Protein AF-A0A1E5JVE9-F1 (afdb_monomer_lite)

Sequence (79 aa):
MRQHFFNQYPELKKMVENYTDEEIWRLNRGGHDSQKVYAAYAKAVEHKGSPTVILAKTIKGYGMGAAGEGQNITHQQKK

pLDDT: mean 84.53, std 16.18, range [39.56, 98.25]

Secondary structure (DSSP, 8-state):
-TTTTGGGSHHHHHHTTT--HHHHHT---GGG-HHHHHHHHHHHHH--SS---------TTTT-GGGTTT----GGG--

Organism: NCBI:txid45071

InterPro domains:
  IPR029061 Thiamin diphosphate-binding fold [SSF52518] (2-78)
  IPR051157 Pyruvate Dehydrogenase/Transketolase [PTHR43825] (22-79)

Foldseek 3Di:
DCVVPQVVDPVSNVVCVVPDPVRVVPPAFLLPDPVSVVVQVVVQVVDDDDHDDDDGDHWVCPPVPPNDTNDPDDPVPPD

Radius of gyration: 17.68 Å; chains: 1; bounding box: 44×40×42 Å

Structure (mmCIF, N/CA/C/O backbone):
data_AF-A0A1E5JVE9-F1
#
_entry.id   AF-A0A1E5JVE9-F1
#
loop_
_atom_site.group_PDB
_atom_site.id
_atom_site.type_symbol
_atom_site.label_atom_id
_atom_site.label_alt_id
_atom_site.label_comp_id
_atom_site.label_asym_id
_atom_site.label_entity_id
_atom_site.label_seq_id
_atom_site.pdbx_PDB_ins_code
_atom_site.Cartn_x
_atom_site.Cartn_y
_atom_site.Cartn_z
_atom_site.occupancy
_atom_site.B_iso_or_equiv
_atom_site.auth_seq_id
_atom_site.auth_comp_id
_atom_site.auth_asym_id
_atom_site.auth_atom_id
_atom_site.pdbx_PDB_model_num
ATOM 1 N N . MET A 1 1 ? 12.317 -2.624 -11.883 1.00 83.81 1 MET A N 1
ATOM 2 C CA . MET A 1 1 ? 11.076 -3.282 -11.407 1.00 83.81 1 MET A CA 1
ATOM 3 C C . MET A 1 1 ? 10.777 -4.556 -12.194 1.00 83.81 1 MET A C 1
ATOM 5 O O . MET A 1 1 ? 10.873 -5.624 -11.608 1.00 83.81 1 MET A O 1
ATOM 9 N N . ARG A 1 2 ? 10.502 -4.491 -13.509 1.00 89.88 2 ARG A N 1
ATOM 10 C CA . ARG A 1 2 ? 10.204 -5.686 -14.326 1.00 89.88 2 ARG A CA 1
ATOM 11 C C . ARG A 1 2 ? 11.254 -6.795 -14.202 1.00 89.88 2 ARG A C 1
ATOM 13 O O . ARG A 1 2 ? 10.916 -7.904 -13.820 1.00 89.88 2 ARG A O 1
ATOM 20 N N . GLN A 1 3 ? 12.525 -6.485 -14.459 1.00 87.81 3 GLN A N 1
ATOM 21 C CA . GLN A 1 3 ? 13.597 -7.492 -14.469 1.00 87.81 3 GLN A CA 1
ATOM 22 C C . GLN A 1 3 ? 13.864 -8.116 -13.086 1.00 87.81 3 GLN A C 1
ATOM 24 O O . GLN A 1 3 ? 13.931 -9.333 -12.949 1.00 87.81 3 GLN A O 1
ATOM 29 N N . HIS A 1 4 ? 13.983 -7.285 -12.051 1.00 90.56 4 HIS A N 1
ATOM 30 C CA . HIS A 1 4 ? 14.372 -7.749 -10.714 1.00 90.56 4 HIS A CA 1
ATOM 31 C C . HIS A 1 4 ? 13.217 -8.307 -9.871 1.00 90.56 4 HIS A C 1
ATOM 33 O O . HIS A 1 4 ? 13.480 -8.955 -8.867 1.00 90.56 4 HIS A O 1
ATOM 39 N N . PHE A 1 5 ? 11.957 -8.060 -10.248 1.00 92.25 5 PHE A N 1
ATOM 40 C CA . PHE A 1 5 ? 10.786 -8.541 -9.504 1.00 92.25 5 PHE A CA 1
ATOM 41 C C . PHE A 1 5 ? 9.897 -9.450 -10.359 1.00 92.25 5 PHE A C 1
ATOM 43 O O . PHE A 1 5 ? 9.799 -10.641 -10.089 1.00 92.25 5 PHE A O 1
ATOM 50 N N . PHE A 1 6 ? 9.288 -8.923 -11.426 1.00 92.06 6 PHE A N 1
ATOM 51 C CA . PHE A 1 6 ? 8.308 -9.679 -12.217 1.00 92.06 6 PHE A CA 1
ATOM 52 C C . PHE A 1 6 ? 8.931 -10.786 -13.082 1.00 92.06 6 PHE A C 1
ATOM 54 O O . PHE A 1 6 ? 8.317 -11.827 -13.262 1.00 92.06 6 PHE A O 1
ATOM 61 N N . ASN A 1 7 ? 10.163 -10.622 -13.572 1.00 91.81 7 ASN A N 1
ATOM 62 C CA . ASN A 1 7 ? 10.841 -11.646 -14.379 1.00 91.81 7 ASN A CA 1
ATOM 63 C C . ASN A 1 7 ? 11.474 -12.772 -13.548 1.00 91.81 7 ASN A C 1
ATOM 65 O O . ASN A 1 7 ? 12.066 -13.674 -14.133 1.00 91.81 7 ASN A O 1
ATOM 69 N N . GLN A 1 8 ? 11.379 -12.726 -12.215 1.00 94.81 8 GLN A N 1
ATOM 70 C CA . GLN A 1 8 ? 11.935 -13.777 -11.357 1.00 94.81 8 GLN A CA 1
ATOM 71 C C . GLN A 1 8 ? 11.168 -15.098 -11.499 1.00 94.81 8 GLN A C 1
ATOM 73 O O . GLN A 1 8 ? 11.755 -16.159 -11.314 1.00 94.81 8 GLN A O 1
ATOM 78 N N . TYR A 1 9 ? 9.887 -15.031 -11.881 1.00 95.06 9 TYR A N 1
ATOM 79 C CA . TYR A 1 9 ? 9.028 -16.199 -12.046 1.00 95.06 9 TYR A CA 1
ATOM 80 C C . TYR A 1 9 ? 8.164 -16.087 -13.317 1.00 95.06 9 TYR A C 1
ATOM 82 O O . TYR A 1 9 ? 7.649 -14.997 -13.600 1.00 95.06 9 TYR A O 1
ATOM 90 N N . PRO A 1 10 ? 7.980 -17.173 -14.097 1.00 94.19 10 PRO A N 1
ATOM 91 C CA . PRO A 1 10 ? 7.197 -17.150 -15.337 1.00 94.19 10 PRO A CA 1
ATOM 92 C C . PRO A 1 10 ? 5.761 -16.641 -15.161 1.00 94.19 10 PRO A C 1
ATOM 94 O O . PRO A 1 10 ? 5.256 -15.904 -16.007 1.00 94.19 10 PRO A O 1
ATOM 97 N N . GLU A 1 11 ? 5.114 -16.988 -14.051 1.00 95.06 11 GLU A N 1
ATOM 98 C CA . GLU A 1 11 ? 3.755 -16.571 -13.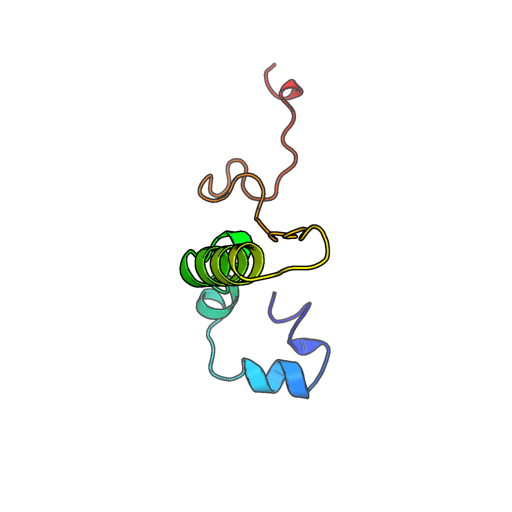722 1.00 95.06 11 GLU A CA 1
ATOM 99 C C . GLU A 1 11 ? 3.651 -15.061 -13.483 1.00 95.06 11 GLU A C 1
ATOM 101 O O . GLU A 1 11 ? 2.740 -14.419 -14.006 1.00 95.06 11 GLU A O 1
ATOM 106 N N . LEU A 1 12 ? 4.616 -14.465 -12.775 1.00 93.25 12 LEU A N 1
ATOM 107 C CA . LEU A 1 12 ? 4.646 -13.022 -12.526 1.00 93.25 12 LEU A CA 1
ATOM 108 C C . LEU A 1 12 ? 4.981 -12.247 -13.799 1.00 93.25 12 LEU A C 1
ATOM 110 O O . LEU A 1 12 ? 4.416 -11.180 -14.037 1.00 93.25 12 LEU A O 1
ATOM 114 N N . LYS A 1 13 ? 5.859 -12.798 -14.643 1.00 93.12 13 LYS A N 1
ATOM 115 C CA . LYS A 1 13 ? 6.177 -12.219 -15.950 1.00 93.12 13 LYS A CA 1
ATOM 116 C C . LYS A 1 13 ? 4.929 -12.149 -16.827 1.00 93.12 13 LYS A C 1
ATOM 118 O O . LYS A 1 13 ? 4.691 -11.114 -17.446 1.00 93.12 13 LYS A O 1
ATOM 123 N N . LYS A 1 14 ? 4.121 -13.214 -16.834 1.00 94.75 14 LYS A N 1
ATOM 124 C CA . LYS A 1 14 ? 2.864 -13.279 -17.589 1.00 94.75 14 LYS A CA 1
ATOM 125 C C . LYS A 1 14 ? 1.847 -12.233 -17.121 1.00 94.75 14 LYS A C 1
ATOM 127 O O . LYS A 1 14 ? 1.179 -11.626 -17.946 1.00 94.75 14 LYS A O 1
ATOM 132 N N . MET A 1 15 ? 1.768 -11.953 -15.817 1.00 93.81 15 MET A N 1
ATOM 133 C CA . MET A 1 15 ? 0.837 -10.947 -15.272 1.00 93.81 15 MET A CA 1
ATOM 134 C C . MET A 1 15 ? 1.067 -9.527 -15.806 1.00 93.81 15 MET A C 1
ATOM 136 O O . MET A 1 15 ? 0.134 -8.732 -15.827 1.00 93.81 15 MET A O 1
ATOM 140 N N . VAL A 1 16 ? 2.293 -9.199 -16.221 1.00 93.56 16 VAL A N 1
ATOM 141 C CA . VAL A 1 16 ? 2.662 -7.854 -16.693 1.00 93.56 16 VAL A CA 1
ATOM 142 C C . VAL A 1 16 ? 3.129 -7.845 -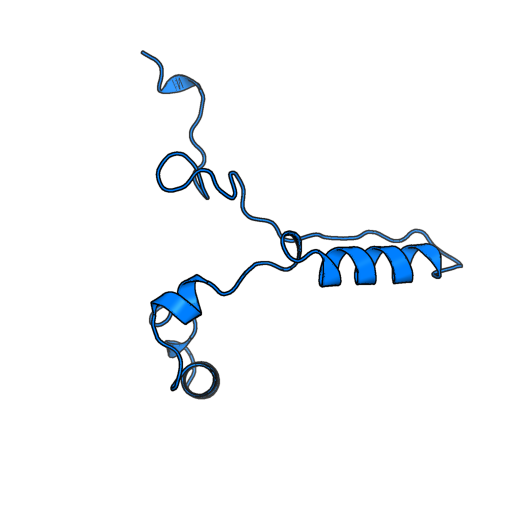18.150 1.00 93.56 16 VAL A C 1
ATOM 144 O O . VAL A 1 16 ? 3.761 -6.884 -18.591 1.00 93.56 16 VAL A O 1
ATOM 147 N N . GLU A 1 17 ? 2.848 -8.911 -18.906 1.00 93.12 17 GLU A N 1
ATOM 148 C CA . GLU A 1 17 ? 3.336 -9.074 -20.282 1.00 93.12 17 GLU A CA 1
ATOM 149 C C . GLU A 1 17 ? 2.836 -7.966 -21.218 1.00 93.12 17 GLU A C 1
ATOM 151 O O . GLU A 1 17 ? 3.590 -7.495 -22.063 1.00 93.12 17 GLU A O 1
ATOM 156 N N . ASN A 1 18 ? 1.611 -7.486 -20.984 1.00 94.44 18 ASN A N 1
ATOM 157 C CA . ASN A 1 18 ? 0.963 -6.435 -21.772 1.00 94.44 18 ASN A CA 1
ATOM 158 C C . ASN A 1 18 ? 1.165 -5.022 -21.204 1.00 94.44 18 ASN A C 1
ATOM 160 O O . ASN A 1 18 ? 0.591 -4.071 -21.721 1.00 94.44 18 ASN A O 1
ATOM 164 N N . TYR A 1 19 ? 1.941 -4.878 -20.128 1.00 93.81 19 TYR A N 1
ATOM 165 C CA . TYR A 1 19 ? 2.198 -3.588 -19.491 1.00 93.81 19 TYR A CA 1
ATOM 166 C C . TYR A 1 19 ? 3.494 -3.013 -20.052 1.00 93.81 19 TYR A C 1
ATOM 168 O O . TYR A 1 19 ? 4.471 -3.741 -20.223 1.00 93.81 19 TYR A O 1
ATOM 176 N N . THR A 1 20 ? 3.555 -1.706 -20.257 1.00 93.69 20 THR A N 1
ATOM 177 C CA . THR A 1 20 ? 4.794 -0.951 -20.473 1.00 93.69 20 THR A CA 1
ATOM 178 C C . THR A 1 20 ? 5.579 -0.805 -19.165 1.00 93.69 20 THR A C 1
ATOM 180 O O . THR A 1 20 ? 5.057 -1.002 -18.065 1.00 93.69 20 THR A O 1
ATOM 183 N N . ASP A 1 21 ? 6.869 -0.471 -19.249 1.00 89.00 21 ASP A N 1
ATOM 184 C CA . ASP A 1 21 ? 7.685 -0.238 -18.046 1.00 89.00 21 ASP A CA 1
ATOM 185 C C . ASP A 1 21 ? 7.196 0.956 -17.222 1.00 89.00 21 ASP A C 1
ATOM 187 O O . ASP A 1 21 ? 7.295 0.932 -15.993 1.00 89.00 21 ASP A O 1
ATOM 191 N N . GLU A 1 22 ? 6.615 1.962 -17.876 1.00 87.94 22 GLU A N 1
ATOM 192 C CA . GLU A 1 22 ? 6.012 3.105 -17.200 1.00 87.94 22 GLU A CA 1
ATOM 193 C C . GLU A 1 22 ? 4.750 2.702 -16.425 1.00 87.94 22 GLU A C 1
ATOM 195 O O . GLU A 1 22 ? 4.587 3.094 -15.271 1.00 87.94 22 GLU A O 1
ATOM 200 N N . GLU A 1 23 ? 3.885 1.864 -17.000 1.00 88.94 23 GLU A N 1
ATOM 201 C CA . GLU A 1 23 ? 2.711 1.340 -16.291 1.00 88.94 23 GLU A CA 1
ATOM 202 C C . GLU A 1 23 ? 3.107 0.483 -15.087 1.00 88.94 23 GLU A C 1
ATOM 204 O O . GLU A 1 23 ? 2.512 0.613 -14.016 1.00 88.94 23 GLU A O 1
ATOM 209 N N . ILE A 1 24 ? 4.157 -0.337 -15.216 1.00 89.50 24 ILE A N 1
ATOM 210 C CA . ILE A 1 24 ? 4.721 -1.075 -14.077 1.00 89.50 24 ILE A CA 1
ATOM 211 C C . ILE A 1 24 ? 5.257 -0.115 -13.011 1.00 89.50 24 ILE A C 1
ATOM 213 O O . ILE A 1 24 ? 5.108 -0.376 -11.816 1.00 89.50 24 ILE A O 1
ATOM 217 N N . TRP A 1 25 ? 5.896 0.983 -13.414 1.00 84.31 25 TRP A N 1
ATOM 218 C CA . TRP A 1 25 ? 6.416 1.982 -12.482 1.00 84.31 25 TRP A CA 1
ATOM 219 C C . TRP A 1 25 ? 5.302 2.729 -11.740 1.00 84.31 25 TRP A C 1
ATOM 221 O O . TRP A 1 25 ? 5.450 3.046 -10.562 1.00 84.31 25 TRP A O 1
ATOM 231 N N . ARG A 1 26 ? 4.159 2.947 -12.399 1.00 85.69 26 ARG A N 1
ATOM 232 C CA . ARG A 1 26 ? 2.967 3.592 -11.829 1.00 85.69 26 ARG A CA 1
ATOM 233 C C . ARG A 1 26 ? 2.176 2.702 -10.863 1.00 85.69 26 ARG A C 1
ATOM 235 O O . ARG A 1 26 ? 1.225 3.189 -10.250 1.00 85.69 26 ARG A O 1
ATOM 242 N N . LEU A 1 27 ? 2.541 1.426 -10.691 1.00 86.44 27 LEU A N 1
ATOM 243 C CA . LEU A 1 27 ? 1.909 0.544 -9.705 1.00 86.44 27 LEU A CA 1
ATOM 244 C C . LEU A 1 27 ? 2.086 1.110 -8.287 1.00 86.44 27 LEU A C 1
ATOM 246 O O . LEU A 1 27 ? 3.157 1.035 -7.682 1.00 86.44 27 LEU A O 1
ATOM 250 N N . ASN A 1 28 ? 1.005 1.681 -7.756 1.00 80.19 28 ASN A N 1
ATOM 251 C CA . ASN A 1 28 ? 1.039 2.439 -6.512 1.00 80.19 28 ASN A CA 1
ATOM 252 C C . ASN A 1 28 ? 0.965 1.539 -5.263 1.00 80.19 28 ASN A C 1
ATOM 254 O O . ASN A 1 28 ? 0.515 0.388 -5.302 1.00 80.19 28 ASN A O 1
ATOM 258 N N . ARG A 1 29 ? 1.396 2.066 -4.112 1.00 87.81 29 ARG A N 1
ATOM 259 C CA . ARG A 1 29 ? 1.324 1.364 -2.822 1.00 87.81 29 ARG A CA 1
ATOM 260 C C . ARG A 1 29 ? -0.032 1.584 -2.158 1.00 87.81 29 ARG A C 1
ATOM 262 O O . ARG A 1 29 ? -0.612 2.657 -2.255 1.00 87.81 29 ARG A O 1
ATOM 269 N N . GLY A 1 30 ? -0.507 0.582 -1.417 1.00 88.94 30 GLY A N 1
ATOM 270 C CA . GLY A 1 30 ? -1.836 0.624 -0.798 1.00 88.94 30 GLY A CA 1
ATOM 271 C C . GLY A 1 30 ? -2.057 1.774 0.190 1.00 88.94 30 GLY A C 1
ATOM 272 O O . GLY A 1 30 ? -3.185 2.222 0.328 1.00 88.94 30 GLY A O 1
ATOM 273 N N . GLY A 1 31 ? -1.005 2.286 0.837 1.00 90.62 31 GLY A N 1
ATOM 274 C CA . GLY A 1 31 ? -1.110 3.454 1.719 1.00 90.62 31 GLY A CA 1
ATOM 275 C C . GLY A 1 31 ? -1.303 4.791 0.991 1.00 90.62 31 GLY A C 1
ATOM 276 O O . GLY A 1 31 ? -1.622 5.773 1.646 1.00 90.62 31 GLY A O 1
ATOM 277 N N . HIS A 1 32 ? -1.127 4.828 -0.335 1.00 90.62 32 HIS A N 1
ATOM 278 C CA . HIS A 1 32 ? -1.323 6.013 -1.186 1.00 90.62 32 HIS A CA 1
ATOM 279 C C . HIS A 1 32 ? -2.587 5.927 -2.051 1.00 90.62 32 HIS A C 1
ATOM 281 O O . HIS A 1 32 ? -2.827 6.783 -2.898 1.00 90.62 32 HIS A O 1
ATOM 287 N N . ASP A 1 33 ? -3.388 4.885 -1.850 1.00 93.06 33 ASP A N 1
ATOM 288 C CA . ASP A 1 33 ? -4.654 4.650 -2.533 1.00 93.06 33 ASP A CA 1
ATOM 289 C C . ASP A 1 33 ? -5.793 4.958 -1.553 1.00 93.06 33 ASP A C 1
ATOM 291 O O . ASP A 1 33 ? -5.998 4.246 -0.564 1.00 93.06 33 ASP A O 1
ATOM 295 N N . SER A 1 34 ? -6.522 6.047 -1.807 1.00 92.44 34 SER A N 1
ATOM 296 C CA . SER A 1 34 ? -7.571 6.537 -0.908 1.00 92.44 34 SER A CA 1
ATOM 297 C C . SER A 1 34 ? -8.707 5.533 -0.726 1.00 92.44 34 SER A C 1
ATOM 299 O O . SER A 1 34 ? -9.258 5.441 0.372 1.00 92.44 34 SER A O 1
ATOM 301 N N . GLN A 1 35 ? -9.023 4.733 -1.750 1.00 96.25 35 GLN A N 1
ATOM 302 C CA . GLN A 1 35 ? -10.064 3.711 -1.658 1.00 96.25 35 GLN A CA 1
ATOM 303 C C . GLN A 1 35 ? -9.633 2.586 -0.715 1.00 96.25 35 GLN A C 1
ATOM 305 O O . GLN A 1 35 ? -10.422 2.140 0.119 1.00 96.25 35 GLN A O 1
ATOM 310 N N . LYS A 1 36 ? -8.365 2.161 -0.787 1.00 95.12 36 LYS A N 1
ATOM 311 C CA . LYS A 1 36 ? -7.817 1.129 0.110 1.00 95.12 36 LYS A CA 1
ATOM 312 C C . LYS A 1 36 ? -7.717 1.614 1.549 1.00 95.12 36 LYS A C 1
ATOM 314 O O . LYS A 1 36 ? -8.050 0.860 2.463 1.00 95.12 36 LYS A O 1
ATOM 319 N N . VAL A 1 37 ? -7.295 2.862 1.752 1.00 95.94 37 VAL A N 1
ATOM 320 C CA . VAL A 1 37 ? -7.244 3.477 3.084 1.00 95.94 37 VAL A CA 1
ATOM 321 C C . VAL A 1 37 ? -8.650 3.566 3.675 1.00 95.94 37 VAL A C 1
ATOM 323 O O . VAL A 1 37 ? -8.866 3.084 4.786 1.00 95.94 37 VAL A O 1
ATOM 326 N N . TYR A 1 38 ? -9.622 4.089 2.923 1.00 97.19 38 TYR A N 1
ATOM 327 C CA . TYR A 1 38 ? -11.014 4.160 3.369 1.00 97.19 38 TYR A CA 1
ATOM 328 C C . TYR A 1 38 ? -11.568 2.780 3.737 1.00 97.19 38 TYR A C 1
ATOM 330 O O . TYR A 1 38 ? -12.093 2.604 4.833 1.00 97.19 38 TYR A O 1
ATOM 338 N N . ALA A 1 39 ? -11.393 1.781 2.866 1.00 98.12 39 ALA A N 1
ATOM 339 C CA . ALA A 1 39 ? -11.871 0.425 3.117 1.00 98.12 39 ALA A CA 1
ATOM 340 C C . ALA A 1 39 ? -11.253 -0.197 4.384 1.00 98.12 39 ALA A C 1
ATOM 342 O O . ALA A 1 39 ? -11.937 -0.918 5.112 1.00 98.12 39 ALA A O 1
ATOM 343 N N . ALA A 1 40 ? -9.977 0.087 4.674 1.00 97.75 40 ALA A N 1
ATOM 344 C CA . ALA A 1 40 ? -9.320 -0.370 5.896 1.00 97.75 40 ALA A CA 1
ATOM 345 C C . ALA A 1 40 ? -9.916 0.290 7.152 1.00 97.75 40 ALA A C 1
ATOM 347 O O . ALA A 1 40 ? -10.193 -0.406 8.129 1.00 97.75 40 ALA A O 1
ATOM 348 N N . TYR A 1 41 ? -10.159 1.604 7.119 1.00 97.88 41 TYR A N 1
ATOM 349 C CA . TYR A 1 41 ? -10.789 2.322 8.231 1.00 97.88 41 TYR A CA 1
ATOM 350 C C . TYR A 1 41 ? -12.244 1.903 8.452 1.00 97.88 41 TYR A C 1
ATOM 352 O O . TYR A 1 41 ? -12.628 1.679 9.596 1.00 97.88 41 TYR A O 1
ATOM 360 N N . ALA A 1 42 ? -13.032 1.745 7.385 1.00 98.25 42 ALA A N 1
ATOM 361 C CA . ALA A 1 42 ? -14.418 1.289 7.478 1.00 98.25 42 ALA A CA 1
ATOM 362 C C . ALA A 1 42 ? -14.506 -0.057 8.217 1.00 98.25 42 ALA A C 1
ATOM 364 O O . ALA A 1 42 ? -15.197 -0.170 9.228 1.00 98.25 42 ALA A O 1
ATOM 365 N N . LYS A 1 43 ? -13.686 -1.036 7.807 1.00 98.12 43 LYS A N 1
ATOM 366 C CA . LYS A 1 43 ? -13.596 -2.336 8.489 1.00 98.12 43 LYS A CA 1
ATOM 367 C C . LYS A 1 43 ? -13.144 -2.221 9.945 1.00 98.12 43 LYS A C 1
ATOM 369 O O . LYS A 1 43 ? -13.667 -2.926 10.801 1.00 98.12 43 LYS A O 1
ATOM 374 N N . ALA A 1 44 ? -12.183 -1.346 10.242 1.00 97.69 44 ALA A N 1
ATOM 375 C CA . ALA A 1 44 ? -11.696 -1.148 11.607 1.00 97.69 44 ALA A CA 1
ATOM 376 C C . ALA A 1 44 ? -12.766 -0.552 12.542 1.00 97.69 44 ALA A C 1
ATOM 378 O O . ALA A 1 44 ? -12.804 -0.901 13.719 1.00 97.69 44 ALA A O 1
ATOM 379 N N . VAL A 1 45 ? -13.633 0.328 12.029 1.00 97.88 45 VAL A N 1
ATOM 380 C CA . VAL A 1 45 ? -14.743 0.937 12.786 1.00 97.88 45 VAL A CA 1
ATOM 381 C C . VAL A 1 45 ? -15.859 -0.077 13.065 1.00 97.88 45 VAL A C 1
ATOM 383 O O . VAL A 1 45 ? -16.451 -0.088 14.153 1.00 97.88 45 VAL A O 1
ATOM 386 N N . GLU A 1 46 ? -16.138 -0.942 12.091 1.00 98.00 46 GLU A N 1
ATOM 387 C CA . GLU A 1 46 ? -17.127 -2.015 12.207 1.00 98.00 46 GLU A CA 1
ATOM 388 C C . GLU A 1 46 ? -16.666 -3.140 13.144 1.00 98.00 46 GLU A C 1
ATOM 390 O O . GLU A 1 46 ? -17.496 -3.744 13.825 1.00 98.00 46 GLU A O 1
ATOM 395 N N . HIS A 1 47 ? -15.355 -3.390 13.231 1.00 98.00 47 HIS A N 1
ATOM 396 C CA . HIS A 1 47 ? -14.775 -4.448 14.059 1.00 98.00 47 HIS A CA 1
ATOM 397 C C . HIS A 1 47 ? -15.084 -4.267 15.553 1.00 98.00 47 HIS A C 1
ATOM 399 O O . HIS A 1 47 ? -15.021 -3.163 16.101 1.00 98.00 47 HIS A O 1
ATOM 405 N N . LYS A 1 48 ? -15.407 -5.374 16.233 1.00 97.94 48 LYS A N 1
ATOM 406 C CA . LYS A 1 48 ?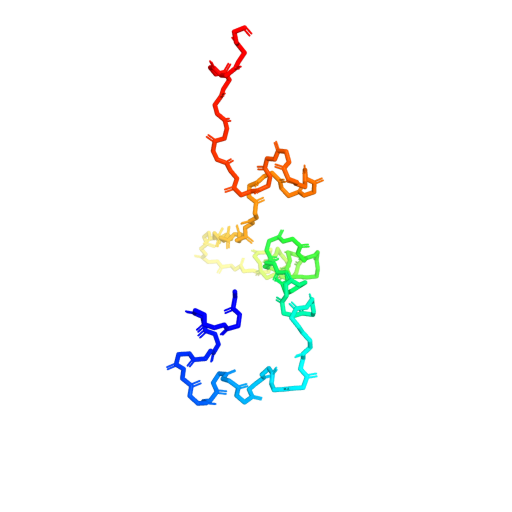 -15.723 -5.436 17.670 1.00 97.94 48 LYS A CA 1
ATOM 407 C C . LYS A 1 48 ? -14.938 -6.570 18.330 1.00 97.94 48 LYS A C 1
ATOM 409 O O . LYS A 1 48 ? -14.548 -7.532 17.677 1.00 97.94 48 LYS A O 1
ATOM 414 N N . GLY A 1 49 ? -14.740 -6.474 19.643 1.00 97.69 49 GLY A N 1
ATOM 415 C CA . GLY A 1 49 ? -14.121 -7.530 20.456 1.00 97.69 49 GLY A CA 1
ATOM 416 C C . GLY A 1 49 ? -12.602 -7.425 20.625 1.00 97.69 49 GLY A C 1
ATOM 417 O O . GLY A 1 49 ? -12.059 -8.061 21.522 1.00 97.69 49 GLY A O 1
ATOM 418 N N . SER A 1 50 ? -11.910 -6.596 19.838 1.00 98.00 50 SER A N 1
ATOM 419 C CA . SER A 1 50 ? -10.488 -6.292 20.041 1.00 98.00 50 SER A CA 1
ATOM 420 C C . SER A 1 50 ? -10.059 -5.006 19.316 1.00 98.00 50 SER A C 1
AT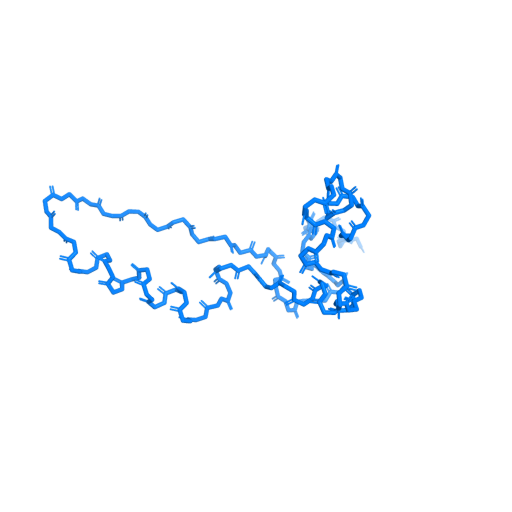OM 422 O O . SER A 1 50 ? -10.784 -4.523 18.442 1.00 98.00 50 SER A O 1
ATOM 424 N N . PRO A 1 51 ? -8.892 -4.425 19.653 1.00 97.50 51 PRO A N 1
ATOM 425 C CA . PRO A 1 51 ? -8.313 -3.325 18.886 1.00 97.50 51 PRO A CA 1
ATOM 426 C C . PRO A 1 51 ? -7.914 -3.746 17.464 1.00 97.50 51 PRO A C 1
ATOM 428 O O . PRO A 1 51 ? -7.477 -4.874 17.241 1.00 97.50 51 PRO A O 1
ATOM 431 N N . THR A 1 52 ? -7.987 -2.803 16.521 1.00 98.12 52 THR A N 1
ATOM 432 C CA . THR A 1 52 ? -7.510 -2.984 15.140 1.00 98.12 52 THR A CA 1
ATOM 433 C C . THR A 1 52 ? -6.255 -2.153 14.894 1.00 98.12 52 THR A C 1
ATOM 435 O O . THR A 1 52 ? -6.210 -0.976 15.246 1.00 98.12 52 THR A O 1
ATOM 438 N N . VAL A 1 53 ? -5.255 -2.744 14.236 1.00 97.38 53 VAL A N 1
ATOM 439 C CA . VAL A 1 53 ? -4.053 -2.044 13.758 1.00 97.38 53 VAL A CA 1
ATOM 440 C C . VAL A 1 53 ? -4.035 -2.066 12.231 1.00 97.38 53 VAL A C 1
ATOM 442 O O . VAL A 1 53 ? -4.091 -3.133 11.624 1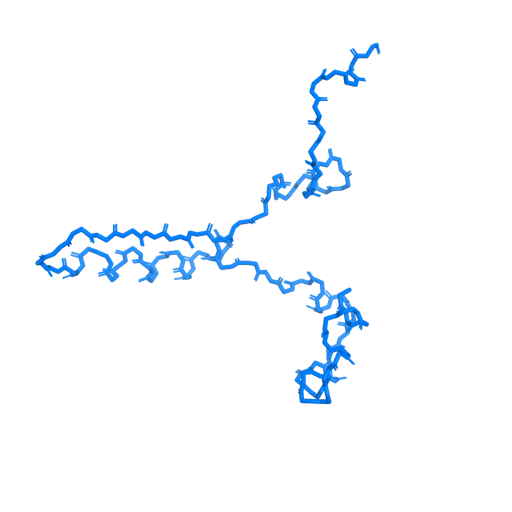.00 97.38 53 VAL A O 1
ATOM 445 N N . ILE A 1 54 ? -3.931 -0.890 11.607 1.00 97.56 54 ILE A N 1
ATOM 446 C CA . ILE A 1 54 ? -3.811 -0.741 10.149 1.00 97.56 54 ILE A CA 1
ATOM 447 C C . ILE A 1 54 ? -2.342 -0.481 9.795 1.00 97.56 54 ILE A C 1
ATOM 449 O O . ILE A 1 54 ? -1.781 0.550 10.162 1.00 97.56 54 ILE A O 1
ATOM 453 N N . LEU A 1 55 ? -1.720 -1.394 9.043 1.00 96.25 55 LEU A N 1
ATOM 454 C CA . LEU A 1 55 ? -0.346 -1.249 8.547 1.00 96.25 55 LEU A CA 1
ATOM 455 C C . LEU A 1 55 ? -0.344 -0.696 7.113 1.00 96.25 55 LEU A C 1
ATOM 457 O O . LEU A 1 55 ? -0.312 -1.442 6.132 1.00 96.25 55 LEU A O 1
ATOM 461 N N . ALA A 1 56 ? -0.390 0.630 6.984 1.00 94.88 56 ALA A N 1
ATOM 462 C CA . ALA A 1 56 ? -0.397 1.306 5.688 1.00 94.88 56 ALA A CA 1
ATOM 463 C C . ALA A 1 56 ? 1.008 1.352 5.057 1.00 94.88 56 ALA A C 1
ATOM 465 O O . ALA A 1 56 ? 1.918 2.021 5.546 1.00 94.88 56 ALA A O 1
ATOM 466 N N . LYS A 1 57 ? 1.189 0.669 3.921 1.00 92.44 57 LYS A N 1
ATOM 467 C CA . LYS A 1 57 ? 2.452 0.679 3.167 1.00 92.44 57 LYS A CA 1
ATOM 468 C C . LYS A 1 57 ? 2.550 1.935 2.294 1.00 92.44 57 LYS A C 1
ATOM 470 O O . LYS A 1 57 ? 1.882 2.009 1.264 1.00 92.44 57 LYS A O 1
ATOM 475 N N . THR A 1 58 ? 3.417 2.876 2.660 1.00 89.12 58 THR A N 1
ATOM 476 C CA . THR A 1 58 ? 3.640 4.146 1.940 1.00 89.12 58 THR A CA 1
ATOM 477 C C . THR A 1 58 ? 5.021 4.200 1.277 1.00 89.12 58 THR A C 1
ATOM 479 O O . THR A 1 58 ? 5.832 3.281 1.416 1.00 89.12 58 THR A O 1
ATOM 482 N N . ILE A 1 59 ? 5.280 5.254 0.502 1.00 84.62 59 ILE A N 1
ATOM 483 C CA . ILE A 1 59 ? 6.608 5.666 0.019 1.00 84.62 59 ILE A CA 1
ATOM 484 C C . ILE A 1 59 ? 7.022 6.898 0.830 1.00 84.62 59 ILE A C 1
ATOM 486 O O . ILE A 1 59 ? 6.266 7.865 0.900 1.00 84.62 59 ILE A O 1
ATOM 490 N N . LYS A 1 60 ? 8.208 6.870 1.448 1.00 80.12 60 LYS A N 1
ATOM 491 C CA . LYS A 1 60 ? 8.780 8.037 2.136 1.00 80.12 60 LYS A CA 1
ATOM 492 C C . LYS A 1 60 ? 9.123 9.116 1.103 1.00 80.12 60 LYS A C 1
ATOM 494 O O . LYS A 1 60 ? 9.804 8.807 0.131 1.00 80.12 60 LYS A O 1
ATOM 499 N N . GLY A 1 61 ? 8.664 10.350 1.320 1.00 75.69 61 GLY A N 1
ATOM 500 C CA . GLY A 1 61 ? 8.881 11.457 0.378 1.00 75.69 61 GLY A CA 1
ATOM 501 C C . GLY A 1 61 ? 8.050 11.358 -0.907 1.00 75.69 61 GLY A C 1
ATOM 502 O O . GLY A 1 61 ? 8.490 11.833 -1.946 1.00 75.69 61 GLY A O 1
ATOM 503 N N . TYR A 1 62 ? 6.883 10.705 -0.860 1.00 72.81 62 TYR A N 1
ATOM 504 C CA . TYR A 1 62 ? 5.990 10.569 -2.017 1.00 72.81 62 TYR A CA 1
ATOM 505 C C . TYR A 1 62 ? 5.656 11.925 -2.653 1.00 72.81 62 TYR A C 1
ATOM 507 O O . TYR A 1 62 ? 5.225 12.838 -1.949 1.00 72.81 62 TYR A O 1
ATOM 515 N N . GLY A 1 63 ? 5.857 12.052 -3.967 1.00 68.75 63 GLY A N 1
ATOM 516 C CA . GLY A 1 63 ? 5.605 13.291 -4.708 1.00 68.75 63 GLY A CA 1
ATOM 517 C C . GLY A 1 63 ? 6.760 14.299 -4.682 1.00 68.75 63 GLY A C 1
ATOM 518 O O . GLY A 1 63 ? 6.638 15.366 -5.277 1.00 68.75 63 GLY A O 1
ATOM 519 N N . MET A 1 64 ? 7.891 13.975 -4.041 1.00 69.62 64 MET A N 1
ATOM 520 C CA . MET A 1 64 ? 9.096 14.821 -4.043 1.00 69.62 64 MET A CA 1
ATOM 521 C C . MET A 1 64 ? 10.017 14.565 -5.250 1.00 69.62 64 MET A C 1
ATOM 523 O O . MET A 1 64 ? 11.047 15.226 -5.392 1.00 69.62 64 MET A O 1
ATOM 527 N N . GLY A 1 65 ? 9.672 13.613 -6.126 1.00 66.25 65 GLY A N 1
ATOM 528 C CA . GLY A 1 65 ? 10.456 13.285 -7.317 1.00 66.25 65 GLY A CA 1
ATOM 529 C C . GLY A 1 65 ? 11.893 12.857 -6.987 1.00 66.25 65 GLY A C 1
ATOM 530 O O . GLY A 1 65 ? 12.169 12.307 -5.918 1.00 66.25 65 GLY A O 1
ATOM 531 N N . ALA A 1 66 ? 12.835 13.143 -7.895 1.00 59.16 66 ALA A N 1
ATOM 532 C CA . ALA A 1 66 ? 14.254 12.792 -7.739 1.00 59.16 66 ALA A CA 1
ATOM 533 C C . ALA A 1 66 ? 14.933 13.431 -6.509 1.00 59.16 66 ALA A C 1
ATOM 535 O O . ALA A 1 66 ? 16.019 13.008 -6.122 1.00 59.16 66 ALA A O 1
ATOM 536 N N . ALA A 1 67 ? 14.300 14.432 -5.890 1.00 55.66 67 ALA A N 1
ATOM 537 C CA . ALA A 1 67 ? 14.853 15.196 -4.781 1.00 55.66 67 ALA A CA 1
ATOM 538 C C . ALA A 1 67 ? 14.642 14.551 -3.400 1.00 55.66 67 ALA A C 1
ATOM 540 O O . ALA A 1 67 ? 15.084 15.127 -2.412 1.00 55.66 67 ALA A O 1
ATOM 541 N N . GLY A 1 68 ? 13.976 13.394 -3.285 1.00 57.12 68 GLY A N 1
ATOM 542 C CA . GLY A 1 68 ? 13.813 12.754 -1.972 1.00 57.12 68 GLY A CA 1
ATOM 543 C C . GLY A 1 68 ? 12.878 11.553 -1.891 1.00 57.12 68 GLY A C 1
ATOM 544 O O . GLY A 1 68 ? 12.799 10.925 -0.832 1.00 57.12 68 GLY A O 1
ATOM 545 N N . GLU A 1 69 ? 12.179 11.199 -2.971 1.00 63.03 69 GLU A N 1
ATOM 546 C CA . GLU A 1 69 ? 11.263 10.063 -2.946 1.00 63.03 69 GLU A CA 1
ATOM 547 C C . GLU A 1 69 ? 12.035 8.740 -2.840 1.00 63.03 69 GLU A C 1
ATOM 549 O O . GLU A 1 69 ? 12.864 8.395 -3.680 1.00 63.03 69 GLU A O 1
ATOM 554 N N . GLY A 1 70 ? 11.798 7.998 -1.757 1.00 55.94 70 GLY A N 1
ATOM 555 C CA . GLY A 1 70 ? 12.500 6.747 -1.471 1.00 55.94 70 GLY A CA 1
ATOM 556 C C . GLY A 1 70 ? 13.954 6.903 -1.006 1.00 55.94 70 GLY A C 1
ATOM 557 O O . GLY A 1 70 ? 14.612 5.884 -0.797 1.00 55.94 70 GLY A O 1
ATOM 558 N N . GLN A 1 71 ? 14.451 8.128 -0.793 1.00 61.97 71 GLN A N 1
ATOM 559 C CA . GLN A 1 71 ? 15.807 8.381 -0.297 1.00 61.97 71 GLN A CA 1
ATOM 560 C C . GLN A 1 71 ? 15.819 8.732 1.200 1.00 61.97 71 GLN A C 1
ATOM 562 O O . GLN A 1 71 ? 14.948 9.430 1.717 1.00 61.97 71 GLN A O 1
ATOM 567 N N . ASN A 1 72 ? 16.850 8.278 1.916 1.00 60.03 72 ASN A N 1
ATOM 568 C CA . ASN A 1 72 ? 17.157 8.740 3.273 1.00 60.03 72 ASN A CA 1
ATOM 569 C C . ASN A 1 72 ? 18.134 9.924 3.216 1.00 60.03 72 ASN A C 1
ATOM 571 O O . ASN A 1 72 ? 19.246 9.836 3.728 1.00 60.03 72 ASN A O 1
ATOM 575 N N . ILE A 1 73 ? 17.739 11.025 2.576 1.00 57.88 73 ILE A N 1
ATOM 576 C CA . ILE A 1 73 ? 18.524 12.265 2.620 1.00 57.88 73 ILE A CA 1
ATOM 577 C C . ILE A 1 73 ? 18.451 12.860 4.031 1.00 57.88 73 ILE A C 1
ATOM 579 O O . ILE A 1 73 ? 17.392 13.265 4.510 1.00 57.88 73 ILE A O 1
ATOM 583 N N . THR A 1 74 ? 19.581 12.845 4.735 1.00 54.00 74 THR A N 1
ATOM 584 C CA . THR A 1 74 ? 19.746 13.482 6.043 1.00 54.00 74 THR A CA 1
ATOM 585 C C . THR A 1 74 ? 20.076 14.962 5.865 1.00 54.00 74 THR A C 1
ATOM 587 O O . THR A 1 74 ? 20.718 15.377 4.901 1.00 54.00 74 THR A O 1
ATOM 590 N N . HIS A 1 75 ? 19.690 15.775 6.847 1.00 55.81 75 HIS A N 1
ATOM 591 C CA . HIS A 1 75 ? 19.924 17.223 6.881 1.00 55.81 75 HIS A CA 1
ATOM 592 C C . HIS A 1 75 ? 21.423 17.628 6.903 1.00 55.81 75 HIS A C 1
ATOM 594 O O . HIS A 1 75 ? 21.730 18.817 6.893 1.00 55.81 75 HIS A O 1
ATOM 600 N N . GLN A 1 76 ? 22.354 16.661 6.929 1.00 42.00 76 GLN A N 1
ATOM 601 C CA . GLN A 1 76 ? 23.808 16.878 6.962 1.00 42.00 76 GLN A CA 1
ATOM 602 C C . GLN A 1 76 ? 24.439 17.193 5.595 1.00 42.00 76 GLN A C 1
ATOM 604 O O . GLN A 1 76 ? 25.612 17.549 5.549 1.00 42.00 76 GLN A O 1
ATOM 609 N N . GLN A 1 77 ? 23.692 17.101 4.489 1.00 46.78 77 GLN A N 1
ATOM 610 C CA . GLN A 1 77 ? 24.197 17.512 3.169 1.00 46.78 77 GLN A CA 1
ATOM 611 C C . GLN A 1 77 ? 24.067 19.017 2.886 1.00 46.78 77 GLN A C 1
ATOM 613 O O . GLN A 1 77 ? 24.514 19.473 1.838 1.00 46.78 77 GLN A O 1
ATOM 618 N N . LYS A 1 78 ? 23.527 19.814 3.820 1.00 41.88 78 LYS A N 1
ATOM 619 C CA . LYS A 1 78 ? 23.769 21.262 3.819 1.00 41.88 78 LYS A CA 1
ATOM 620 C C . LYS A 1 78 ? 25.140 21.529 4.451 1.00 41.88 78 LYS A C 1
ATOM 622 O O . LYS A 1 78 ? 25.237 21.655 5.67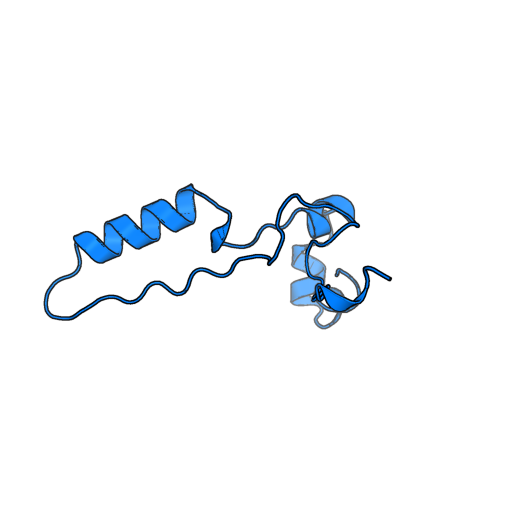0 1.00 41.88 78 LYS A O 1
ATOM 627 N N . LYS A 1 79 ? 26.180 21.583 3.621 1.00 39.56 79 LYS A N 1
ATOM 628 C CA . LYS A 1 79 ? 27.358 22.422 3.870 1.00 39.56 79 LYS A CA 1
ATOM 629 C C . LYS A 1 79 ? 27.256 23.660 2.997 1.00 39.56 79 LYS A C 1
ATOM 631 O O . LYS A 1 79 ? 26.775 23.505 1.854 1.00 39.56 79 LYS A O 1
#